Protein AF-A0A955FX06-F1 (afdb_monomer_lite)

Secondary structure (DSSP, 8-state):
-HHHHHHHHHHHHHHHGGG-S-HHHHHHHHHHTT--HHHHHHHHHHT-

Sequence (48 aa):
SERTDEDELAKIIAKKRGKYADDQKLMSYLARQGFGYDDIKSALKDFG

Structure (mmCIF, N/CA/C/O backbone):
data_AF-A0A955FX06-F1
#
_entry.id   AF-A0A955FX06-F1
#
loop_
_atom_site.group_PDB
_atom_site.id
_atom_site.type_symbol
_atom_site.label_atom_id
_atom_site.label_alt_id
_atom_site.label_comp_id
_atom_site.label_asym_id
_atom_site.label_entity_id
_atom_site.label_seq_id
_atom_site.pdbx_PDB_ins_code
_atom_site.Cartn_x
_atom_site.Cartn_y
_atom_site.Cartn_z
_atom_site.occupancy
_atom_site.B_iso_or_equiv
_atom_site.auth_seq_id
_atom_site.auth_comp_id
_atom_site.auth_asym_id
_atom_site.auth_atom_id
_atom_site.pdbx_PDB_model_num
ATOM 1 N N . SER A 1 1 ? -14.792 -1.557 10.813 1.00 63.84 1 SER A N 1
ATOM 2 C CA . SER A 1 1 ? -14.126 -0.642 9.875 1.00 63.84 1 SER A CA 1
ATOM 3 C C . SER A 1 1 ? -12.820 -1.244 9.392 1.00 63.84 1 SER A C 1
ATOM 5 O O . SER A 1 1 ? -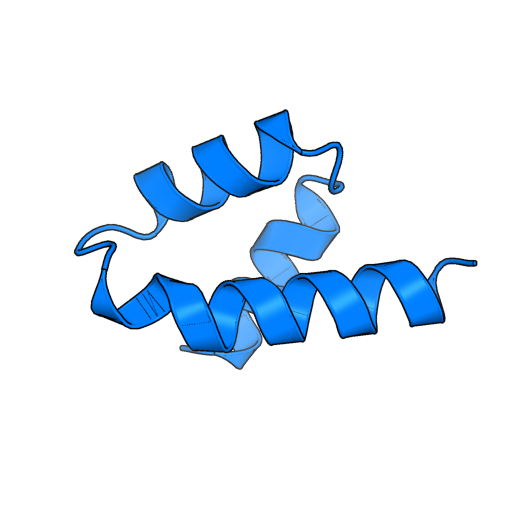12.696 -1.426 8.199 1.00 63.84 1 SER A O 1
ATOM 7 N N . GLU A 1 2 ? -11.938 -1.697 10.291 1.00 65.38 2 GLU A N 1
ATOM 8 C CA . GLU A 1 2 ? -10.617 -2.279 9.954 1.00 65.38 2 GLU A CA 1
ATOM 9 C C . GLU A 1 2 ? -10.652 -3.432 8.936 1.00 65.38 2 GLU A C 1
ATOM 11 O O . GLU A 1 2 ? -9.935 -3.394 7.946 1.00 65.38 2 GLU A O 1
ATOM 16 N N . ARG A 1 3 ? -11.563 -4.405 9.096 1.00 73.25 3 ARG A N 1
ATOM 17 C CA . ARG A 1 3 ? -11.741 -5.489 8.105 1.00 73.25 3 ARG A CA 1
ATOM 18 C C . ARG A 1 3 ? -12.053 -4.981 6.693 1.00 73.25 3 ARG A C 1
ATOM 20 O O . ARG A 1 3 ? -11.687 -5.617 5.715 1.00 73.25 3 ARG A O 1
ATOM 27 N N . THR A 1 4 ? -12.753 -3.853 6.585 1.00 82.88 4 THR A N 1
ATOM 28 C CA . THR A 1 4 ? -13.088 -3.250 5.293 1.00 82.88 4 THR A CA 1
ATOM 29 C C . THR A 1 4 ? -11.853 -2.606 4.663 1.00 82.88 4 THR A C 1
ATOM 31 O O . THR A 1 4 ? -11.638 -2.762 3.463 1.00 82.88 4 THR A O 1
ATOM 34 N N . ASP A 1 5 ? -11.026 -1.943 5.473 1.00 87.06 5 ASP A N 1
ATOM 35 C CA . ASP A 1 5 ? -9.797 -1.285 5.022 1.00 87.06 5 ASP A CA 1
ATOM 36 C C . ASP A 1 5 ? -8.760 -2.321 4.548 1.00 87.06 5 ASP A C 1
ATOM 38 O O . ASP A 1 5 ? -8.134 -2.136 3.504 1.00 87.06 5 ASP A O 1
ATOM 42 N N . GLU A 1 6 ? -8.639 -3.455 5.247 1.00 88.88 6 GLU A N 1
ATOM 43 C CA . GLU A 1 6 ? -7.798 -4.593 4.844 1.00 88.88 6 GLU A CA 1
ATOM 44 C C . GLU A 1 6 ? -8.263 -5.219 3.515 1.00 88.88 6 GL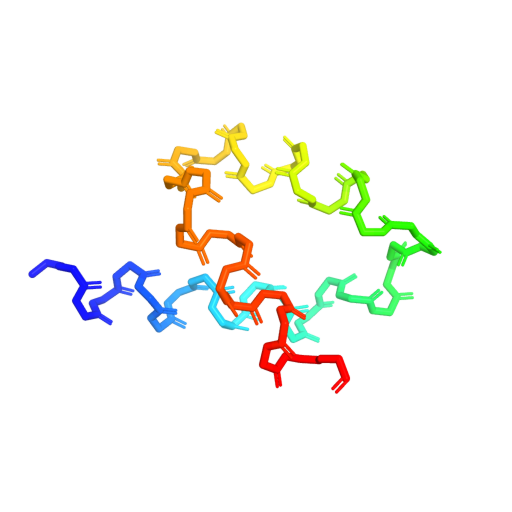U A C 1
ATOM 46 O O . GLU A 1 6 ? -7.456 -5.437 2.603 1.00 88.88 6 GLU A O 1
ATOM 51 N N . ASP A 1 7 ? -9.571 -5.455 3.360 1.00 91.81 7 ASP A N 1
ATOM 52 C CA . ASP A 1 7 ? -10.154 -5.997 2.126 1.00 91.81 7 ASP A CA 1
ATOM 53 C C . ASP A 1 7 ? -9.943 -5.055 0.928 1.00 91.81 7 ASP A C 1
ATOM 55 O O . ASP A 1 7 ? -9.694 -5.494 -0.204 1.00 91.81 7 ASP A O 1
ATOM 59 N N . GLU A 1 8 ? -10.073 -3.745 1.142 1.00 93.75 8 GLU A N 1
ATOM 60 C CA . GLU A 1 8 ? -9.818 -2.729 0.121 1.00 93.75 8 GLU A CA 1
ATOM 61 C C . GLU A 1 8 ? -8.333 -2.640 -0.239 1.00 93.75 8 GLU A C 1
ATOM 63 O O . GLU A 1 8 ? -7.990 -2.629 -1.430 1.00 93.75 8 GLU A O 1
ATOM 68 N N . LEU A 1 9 ? -7.452 -2.662 0.763 1.00 94.75 9 LEU A N 1
ATOM 69 C CA . LEU A 1 9 ? -6.003 -2.682 0.595 1.00 94.75 9 LEU A CA 1
ATOM 70 C C . LEU A 1 9 ? -5.566 -3.885 -0.253 1.00 94.75 9 LEU A C 1
ATOM 72 O O . LEU A 1 9 ? -4.874 -3.711 -1.263 1.00 94.75 9 LEU A O 1
ATOM 76 N N . ALA A 1 10 ? -6.044 -5.087 0.076 1.00 94.00 10 ALA A N 1
ATOM 77 C CA . ALA A 1 10 ? -5.746 -6.306 -0.670 1.00 94.00 10 ALA A CA 1
ATOM 78 C C . ALA A 1 10 ? -6.219 -6.225 -2.133 1.00 94.00 10 ALA A C 1
ATOM 80 O O . ALA A 1 10 ? -5.473 -6.553 -3.063 1.00 94.00 10 ALA A O 1
ATOM 81 N N . LYS A 1 11 ? -7.433 -5.710 -2.377 1.00 95.00 11 LYS A N 1
ATOM 82 C CA . LYS A 1 11 ? -7.961 -5.511 -3.741 1.00 95.00 11 LYS A CA 1
ATOM 83 C C . LYS A 1 11 ? -7.112 -4.539 -4.557 1.00 95.00 11 LYS A C 1
ATOM 85 O O . LYS A 1 11 ? -6.925 -4.749 -5.759 1.00 95.00 11 LYS A O 1
ATOM 90 N N . ILE A 1 12 ? -6.630 -3.458 -3.946 1.00 94.81 12 ILE A N 1
ATOM 91 C CA . ILE A 1 12 ? -5.784 -2.474 -4.627 1.00 94.81 12 ILE A CA 1
ATOM 92 C C . ILE A 1 12 ? -4.421 -3.085 -4.947 1.00 94.81 12 ILE A C 1
ATOM 94 O O . ILE A 1 12 ? -3.964 -2.950 -6.085 1.00 94.81 12 ILE A O 1
ATOM 98 N N . ILE A 1 13 ? -3.803 -3.789 -3.993 1.00 94.31 13 ILE A N 1
ATOM 99 C CA . ILE A 1 13 ? -2.514 -4.459 -4.196 1.00 94.31 13 ILE A CA 1
ATOM 100 C C . ILE A 1 13 ? -2.620 -5.460 -5.349 1.00 94.31 13 ILE A C 1
ATOM 102 O O . ILE A 1 13 ? -1.860 -5.333 -6.307 1.00 94.31 13 ILE 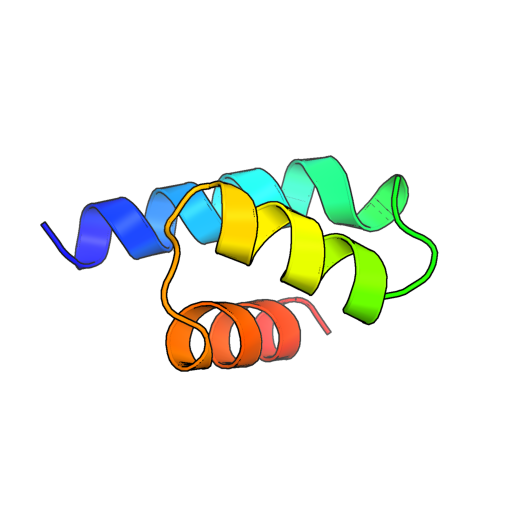A O 1
ATOM 106 N N . ALA A 1 14 ? -3.618 -6.349 -5.352 1.00 93.88 14 ALA A N 1
ATOM 107 C CA . ALA A 1 14 ? -3.823 -7.326 -6.426 1.00 93.88 14 ALA A CA 1
ATOM 108 C C . ALA A 1 14 ? -3.918 -6.680 -7.825 1.00 93.88 14 ALA A C 1
ATOM 110 O O . ALA A 1 14 ? -3.349 -7.177 -8.795 1.00 93.88 14 ALA A O 1
ATOM 111 N N . LYS A 1 15 ? -4.600 -5.531 -7.940 1.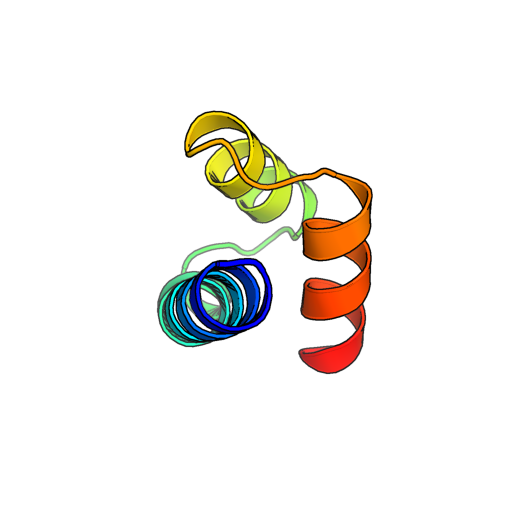00 94.19 15 LYS A N 1
ATOM 112 C CA . LYS A 1 15 ? -4.759 -4.803 -9.214 1.00 94.19 15 LYS A CA 1
ATOM 113 C C . LYS A 1 15 ? -3.513 -4.025 -9.631 1.00 94.19 15 LYS A C 1
ATOM 115 O O . LYS A 1 15 ? -3.305 -3.788 -10.821 1.00 94.19 15 LYS A O 1
ATOM 120 N N . LYS A 1 16 ? -2.740 -3.522 -8.668 1.00 92.75 16 LYS A N 1
ATOM 121 C CA . LYS A 1 16 ? -1.634 -2.591 -8.917 1.00 92.75 16 LYS A CA 1
ATOM 122 C C . LYS A 1 16 ? -0.273 -3.273 -8.924 1.00 92.75 16 LYS A C 1
ATOM 124 O O . LYS A 1 16 ? 0.598 -2.751 -9.606 1.00 92.75 16 LYS A O 1
ATOM 129 N N . ARG A 1 17 ? -0.082 -4.418 -8.259 1.00 89.19 17 ARG A N 1
ATOM 130 C CA . ARG A 1 17 ? 1.212 -5.117 -8.134 1.00 89.19 17 ARG A CA 1
ATOM 131 C C . ARG A 1 17 ? 1.932 -5.250 -9.478 1.00 89.19 17 ARG A C 1
ATOM 133 O O . ARG A 1 17 ? 3.059 -4.802 -9.597 1.00 89.19 17 ARG A O 1
ATOM 140 N N . GLY A 1 18 ? 1.249 -5.711 -10.530 1.00 89.75 18 GLY A N 1
ATOM 141 C CA . GLY A 1 18 ? 1.845 -5.829 -11.872 1.00 89.75 18 GLY A CA 1
ATOM 142 C C . GLY A 1 18 ? 2.220 -4.500 -12.552 1.00 89.75 18 GL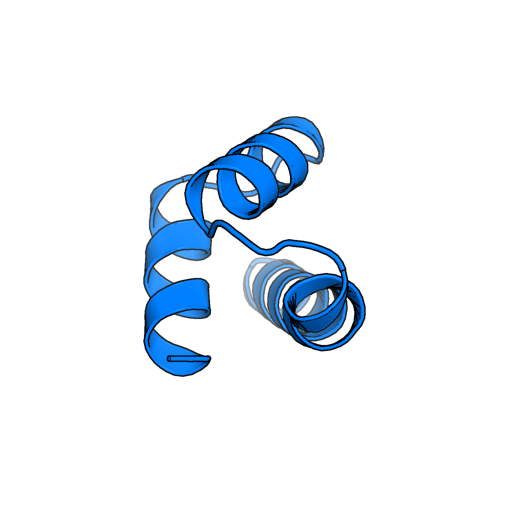Y A C 1
ATOM 143 O O . GLY A 1 18 ? 3.021 -4.488 -13.480 1.00 89.75 18 GLY A O 1
ATOM 144 N N . LYS A 1 19 ? 1.666 -3.366 -12.103 1.00 91.62 19 LYS A N 1
ATOM 145 C CA . LYS A 1 19 ? 1.990 -2.019 -12.604 1.00 91.62 19 LYS A CA 1
ATOM 146 C C . LYS A 1 19 ? 3.207 -1.405 -11.898 1.00 91.62 19 LYS A C 1
ATOM 148 O O . LYS A 1 19 ? 3.820 -0.486 -12.441 1.00 91.62 19 LYS A O 1
ATOM 153 N N . TYR A 1 20 ? 3.544 -1.872 -10.699 1.00 90.06 20 TYR A N 1
ATOM 154 C CA . TYR A 1 20 ? 4.667 -1.365 -9.919 1.00 90.06 20 TYR A CA 1
ATOM 155 C C . TYR A 1 20 ? 5.788 -2.403 -9.910 1.00 90.06 20 TYR A C 1
ATOM 157 O O . TYR A 1 20 ? 5.660 -3.453 -9.302 1.00 90.06 20 TYR A O 1
ATOM 165 N N . ALA A 1 21 ? 6.914 -2.084 -10.550 1.00 82.88 21 ALA A N 1
ATOM 166 C CA . ALA A 1 21 ? 8.108 -2.935 -10.520 1.00 82.88 21 ALA A CA 1
ATOM 167 C C . ALA A 1 21 ? 8.828 -2.941 -9.153 1.00 82.88 21 ALA A C 1
ATOM 169 O O . ALA A 1 21 ? 9.777 -3.692 -8.967 1.00 82.88 21 ALA A O 1
ATOM 170 N N . ASP A 1 22 ? 8.418 -2.065 -8.232 1.00 88.25 22 ASP A N 1
ATOM 171 C CA . ASP A 1 22 ? 9.053 -1.853 -6.934 1.00 88.25 22 ASP A CA 1
ATOM 172 C C . ASP A 1 22 ? 7.986 -1.610 -5.861 1.00 88.25 22 ASP A C 1
ATOM 174 O O . ASP A 1 22 ? 7.171 -0.679 -5.961 1.00 88.25 22 ASP A O 1
ATOM 178 N N . ASP A 1 23 ? 8.036 -2.431 -4.818 1.00 89.69 23 ASP A N 1
ATOM 179 C CA . ASP A 1 23 ? 7.161 -2.381 -3.654 1.00 89.69 23 ASP A CA 1
ATOM 180 C C . ASP A 1 23 ? 7.221 -1.026 -2.955 1.00 89.69 23 ASP A C 1
ATOM 182 O O . ASP A 1 23 ? 6.192 -0.543 -2.493 1.00 89.69 23 ASP A O 1
ATOM 186 N N . GLN A 1 24 ? 8.369 -0.340 -2.952 1.00 92.88 24 GLN A N 1
ATOM 187 C CA . GLN A 1 24 ? 8.503 0.982 -2.330 1.00 92.88 24 GLN A CA 1
ATOM 188 C C . GLN A 1 24 ? 7.584 2.026 -2.973 1.00 92.88 24 GLN A C 1
ATOM 190 O O . GLN A 1 24 ? 6.991 2.871 -2.289 1.00 92.88 24 GLN A O 1
ATOM 195 N N . LYS A 1 25 ? 7.411 1.953 -4.297 1.00 94.56 25 LYS A N 1
ATOM 196 C CA . LYS A 1 25 ? 6.509 2.848 -5.031 1.00 94.56 25 LYS A CA 1
ATOM 197 C C . LYS A 1 25 ? 5.045 2.512 -4.758 1.00 94.56 25 LYS A C 1
ATOM 199 O O . LYS A 1 25 ? 4.233 3.433 -4.642 1.00 94.56 25 LYS A O 1
ATOM 204 N N . LEU A 1 26 ? 4.712 1.227 -4.627 1.00 95.12 26 LEU A N 1
ATOM 205 C CA . LEU A 1 26 ? 3.363 0.790 -4.268 1.00 95.12 26 LEU A CA 1
ATOM 206 C C . LEU A 1 26 ? 3.023 1.165 -2.816 1.00 95.12 26 LEU A C 1
ATOM 208 O O . LEU A 1 26 ? 1.960 1.733 -2.582 1.00 95.12 26 LEU A O 1
ATOM 212 N N . MET A 1 27 ? 3.946 0.976 -1.867 1.00 95.31 27 MET A N 1
ATOM 213 C CA . MET A 1 27 ? 3.790 1.424 -0.476 1.00 95.31 27 MET A CA 1
ATOM 214 C C . MET A 1 27 ? 3.534 2.928 -0.394 1.00 95.31 27 MET A C 1
ATOM 216 O O . MET A 1 27 ? 2.599 3.365 0.269 1.00 95.31 27 MET A O 1
ATOM 220 N N . SER A 1 28 ? 4.329 3.726 -1.115 1.00 96.06 28 SER A N 1
ATOM 221 C CA . SER A 1 28 ? 4.170 5.185 -1.147 1.00 96.06 28 SER A CA 1
ATOM 222 C C . SER A 1 28 ? 2.808 5.607 -1.704 1.00 96.06 28 SER A C 1
ATOM 224 O O . SER A 1 28 ? 2.230 6.596 -1.258 1.00 96.06 28 SER A O 1
ATOM 226 N N . TYR A 1 29 ? 2.286 4.875 -2.692 1.00 96.12 29 TYR A N 1
ATOM 227 C CA . TYR A 1 29 ? 0.952 5.109 -3.238 1.00 96.12 29 TYR A CA 1
ATOM 228 C C . TYR A 1 29 ? -0.144 4.791 -2.215 1.00 96.12 29 TYR A C 1
ATOM 230 O O . TYR A 1 29 ? -1.036 5.610 -2.021 1.00 96.12 29 TYR A O 1
ATOM 238 N N . LEU A 1 30 ? -0.053 3.648 -1.535 1.00 95.94 30 LEU A N 1
ATOM 239 C CA . LEU A 1 30 ? -1.033 3.219 -0.536 1.00 95.94 30 LEU A CA 1
ATOM 240 C C . LEU A 1 30 ? -1.040 4.145 0.690 1.00 95.94 30 LEU A C 1
ATOM 242 O O . LEU A 1 30 ? -2.104 4.568 1.130 1.00 95.94 30 LEU A O 1
ATOM 246 N N . ALA A 1 31 ? 0.129 4.581 1.164 1.00 96.12 31 ALA A N 1
ATOM 247 C CA . ALA A 1 31 ? 0.223 5.548 2.259 1.00 96.12 31 ALA A CA 1
ATOM 248 C C . ALA A 1 31 ? -0.450 6.889 1.905 1.00 96.12 31 ALA A C 1
ATOM 250 O O . ALA A 1 31 ? -1.133 7.488 2.729 1.00 96.12 31 ALA A O 1
ATOM 251 N N . ARG A 1 32 ? -0.335 7.343 0.646 1.00 96.69 32 ARG A N 1
ATOM 252 C CA . ARG A 1 32 ? -1.044 8.543 0.155 1.00 96.69 32 ARG A CA 1
ATOM 253 C C . ARG A 1 32 ? -2.559 8.364 0.058 1.00 96.69 32 ARG A C 1
ATOM 255 O O . ARG A 1 32 ? -3.265 9.361 -0.030 1.00 96.69 32 ARG A O 1
ATOM 262 N N . GLN A 1 33 ? -3.055 7.129 0.011 1.00 94.19 33 GLN A N 1
ATOM 263 C CA . GLN A 1 33 ? -4.488 6.833 0.083 1.00 94.19 33 GLN A CA 1
ATOM 264 C C . GLN A 1 33 ? -5.002 6.795 1.530 1.00 94.19 33 GLN A C 1
ATOM 266 O O . GLN A 1 33 ? -6.209 6.756 1.725 1.00 94.19 33 GLN A O 1
ATOM 271 N N . GLY A 1 34 ? -4.108 6.856 2.525 1.00 94.88 34 GLY A N 1
ATOM 272 C CA . GLY A 1 34 ? -4.462 6.872 3.944 1.00 94.88 34 GLY A CA 1
ATOM 273 C C . GLY A 1 34 ? -4.332 5.523 4.651 1.00 94.88 34 GLY A C 1
ATOM 274 O O . GLY A 1 34 ? -4.652 5.450 5.832 1.00 94.88 34 GLY A O 1
ATOM 275 N N . PHE A 1 35 ? -3.843 4.476 3.975 1.00 95.31 35 PHE A N 1
ATOM 276 C CA . PHE A 1 35 ? -3.600 3.183 4.620 1.00 95.31 35 PHE A CA 1
ATOM 277 C C . PHE A 1 35 ? -2.439 3.261 5.620 1.00 95.31 35 PHE A C 1
ATOM 279 O O . PHE A 1 35 ? -1.431 3.936 5.374 1.00 95.31 35 PHE A O 1
ATOM 286 N N . GLY A 1 36 ? -2.575 2.535 6.732 1.00 95.12 36 GLY A N 1
ATOM 287 C CA . GLY A 1 36 ? -1.547 2.412 7.758 1.00 95.12 36 GLY A CA 1
ATOM 288 C C . GLY A 1 36 ? -0.280 1.752 7.218 1.00 95.12 36 GLY A C 1
ATOM 289 O O . GLY A 1 36 ? -0.325 0.831 6.406 1.00 95.12 36 GLY A O 1
ATOM 290 N N . TYR A 1 37 ? 0.883 2.226 7.662 1.00 93.94 37 TYR A N 1
ATOM 291 C CA . TYR A 1 37 ? 2.162 1.710 7.172 1.00 93.94 37 TYR A CA 1
ATOM 292 C C . TYR A 1 37 ? 2.389 0.233 7.537 1.00 93.94 37 TYR A C 1
ATOM 294 O O . TYR A 1 37 ? 2.907 -0.530 6.717 1.00 93.94 37 TYR A O 1
ATOM 302 N N . ASP A 1 38 ? 1.975 -0.171 8.738 1.00 94.12 38 ASP A N 1
ATOM 303 C CA . ASP A 1 38 ? 2.095 -1.554 9.205 1.00 94.12 38 ASP A CA 1
ATOM 304 C C . ASP A 1 38 ? 1.136 -2.492 8.455 1.00 94.12 38 ASP A C 1
ATOM 306 O O . ASP A 1 38 ? 1.541 -3.591 8.061 1.00 94.12 38 ASP A O 1
ATOM 310 N N . ASP A 1 39 ? -0.079 -2.028 8.143 1.00 94.00 39 ASP A N 1
ATOM 311 C CA . ASP A 1 39 ? -1.059 -2.774 7.341 1.00 94.00 39 ASP A CA 1
ATOM 312 C C . ASP A 1 39 ? -0.559 -2.968 5.908 1.00 94.00 39 ASP A C 1
ATOM 314 O O . ASP A 1 39 ? -0.595 -4.073 5.369 1.00 94.00 39 ASP A O 1
ATOM 318 N N . ILE A 1 40 ? -0.004 -1.910 5.301 1.00 95.12 40 ILE A N 1
ATOM 319 C CA . ILE A 1 40 ? 0.609 -1.970 3.968 1.00 95.12 40 ILE A CA 1
ATOM 320 C C . ILE A 1 40 ? 1.730 -3.011 3.939 1.00 95.12 40 ILE A C 1
ATOM 322 O O . ILE A 1 40 ? 1.792 -3.821 3.014 1.00 95.12 40 ILE A O 1
ATOM 326 N N . LYS A 1 41 ? 2.635 -2.990 4.925 1.00 93.81 41 LYS A N 1
ATOM 327 C CA . LYS A 1 41 ? 3.747 -3.947 4.993 1.00 93.81 41 LYS A CA 1
ATOM 328 C C . LYS A 1 41 ? 3.263 -5.379 5.152 1.00 93.81 41 LYS A C 1
ATOM 330 O O . LYS A 1 41 ? 3.783 -6.262 4.471 1.00 93.81 41 LYS A O 1
ATOM 335 N N . SER A 1 42 ? 2.303 -5.595 6.045 1.00 94.00 42 SER A N 1
ATOM 336 C CA . SER A 1 42 ? 1.738 -6.919 6.304 1.00 94.00 42 SER A CA 1
ATOM 337 C C . SER A 1 42 ? 1.057 -7.456 5.049 1.00 94.00 42 SER A C 1
ATOM 339 O O . SER A 1 42 ? 1.416 -8.530 4.577 1.00 94.00 42 SER A O 1
ATOM 341 N N . ALA A 1 43 ? 0.210 -6.646 4.411 1.00 93.12 43 ALA A N 1
ATOM 342 C CA . ALA A 1 43 ? -0.455 -7.024 3.173 1.00 93.12 43 ALA A CA 1
ATOM 343 C C . ALA A 1 43 ? 0.550 -7.328 2.050 1.00 93.12 43 ALA A C 1
ATOM 345 O O . ALA A 1 43 ? 0.456 -8.366 1.409 1.00 93.12 43 ALA A O 1
ATOM 346 N N . LEU A 1 44 ? 1.558 -6.482 1.811 1.00 91.38 44 LEU A N 1
ATOM 347 C CA . LEU A 1 44 ? 2.540 -6.740 0.745 1.00 91.38 44 LEU A CA 1
ATOM 348 C C . LEU A 1 44 ? 3.361 -8.015 0.973 1.00 91.38 44 LEU A C 1
ATOM 350 O O . LEU A 1 44 ? 3.751 -8.642 -0.009 1.00 91.38 44 LEU A O 1
ATOM 354 N N . LYS A 1 45 ? 3.602 -8.404 2.232 1.00 90.75 45 LYS A N 1
ATOM 355 C CA . LYS A 1 45 ? 4.249 -9.676 2.572 1.00 90.75 45 LYS A CA 1
ATOM 356 C C . LYS A 1 45 ? 3.379 -10.876 2.192 1.00 90.75 45 LYS A C 1
ATOM 358 O O . LYS A 1 45 ? 3.922 -11.869 1.727 1.00 90.75 45 LYS A O 1
ATOM 363 N N . ASP A 1 46 ? 2.061 -10.764 2.341 1.00 87.12 46 ASP A N 1
ATOM 364 C CA . ASP A 1 46 ? 1.110 -11.823 1.980 1.00 87.12 46 ASP A CA 1
ATOM 365 C C . ASP A 1 46 ? 0.909 -11.953 0.456 1.00 87.12 46 ASP A C 1
ATOM 367 O O . ASP A 1 46 ? 0.518 -13.010 -0.034 1.00 87.12 46 ASP A O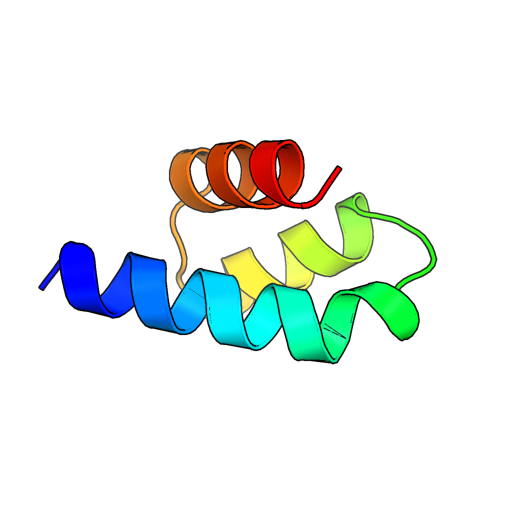 1
ATOM 371 N N . PHE A 1 47 ? 1.198 -10.893 -0.309 1.00 81.25 47 PHE A N 1
ATOM 372 C CA . PHE A 1 47 ? 1.217 -10.900 -1.782 1.00 81.25 47 PHE A CA 1
ATOM 373 C C . PHE A 1 47 ? 2.588 -11.271 -2.388 1.00 81.25 47 PHE A C 1
ATOM 375 O O . PHE A 1 47 ? 2.728 -11.231 -3.617 1.00 81.25 47 PHE A O 1
ATOM 382 N N . GLY A 1 48 ? 3.590 -11.550 -1.548 1.00 65.69 48 GLY A N 1
ATOM 383 C CA . GLY A 1 48 ? 4.972 -11.870 -1.922 1.00 65.69 48 GLY A CA 1
ATOM 384 C C . GLY A 1 48 ? 5.202 -13.339 -2.237 1.00 65.69 48 GLY A C 1
ATOM 385 O O . GLY A 1 48 ? 4.699 -14.195 -1.480 1.00 65.69 48 GLY A O 1
#

Radius of gyration: 9.64 Å; chains: 1; bounding box: 23×20×23 Å

pLDDT: mean 90.3, std 7.92, range [63.84, 96.69]

Foldseek 3Di:
DVVVLLVVLLVCCVVCVVVDPDLVVVLVVVVVVVDDSVSSVVSVVVVD